Protein AF-A0A5K4ESE1-F1 (afdb_monomer_lite)

Radius of gyration: 22.25 Å; chains: 1; bounding box: 37×43×75 Å

Structure (mmCIF, N/CA/C/O backbone):
data_AF-A0A5K4ESE1-F1
#
_entry.id   AF-A0A5K4ESE1-F1
#
loop_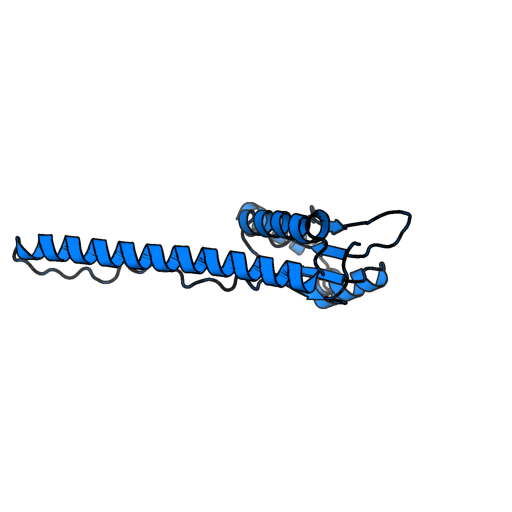
_atom_site.group_PDB
_atom_site.id
_atom_site.type_symbol
_atom_site.label_atom_id
_atom_site.label_alt_id
_atom_site.label_comp_id
_atom_site.label_asym_id
_atom_site.label_entity_id
_atom_site.label_seq_id
_atom_site.pdbx_PDB_ins_code
_atom_site.Cartn_x
_atom_site.Cartn_y
_atom_site.Cartn_z
_atom_site.occupancy
_atom_site.B_iso_or_equiv
_atom_site.auth_seq_id
_atom_site.auth_comp_id
_atom_site.auth_asym_id
_atom_site.auth_atom_id
_atom_site.pdbx_PDB_model_num
ATOM 1 N N . MET A 1 1 ? -5.276 -16.497 -9.220 1.00 35.28 1 MET A N 1
ATOM 2 C CA . MET A 1 1 ? -5.038 -15.435 -8.215 1.00 35.28 1 MET A CA 1
ATOM 3 C C . MET A 1 1 ? -5.868 -14.218 -8.603 1.00 35.28 1 MET A C 1
ATOM 5 O O . MET A 1 1 ? -6.058 -14.009 -9.790 1.00 35.28 1 MET A O 1
ATOM 9 N N . ARG A 1 2 ? -6.424 -13.461 -7.651 1.00 29.22 2 ARG A N 1
ATOM 10 C CA . ARG A 1 2 ? -6.954 -12.115 -7.936 1.00 29.22 2 ARG A CA 1
ATOM 11 C C . ARG A 1 2 ? -6.060 -11.156 -7.178 1.00 29.22 2 ARG A C 1
ATOM 13 O O . ARG A 1 2 ? -6.420 -10.750 -6.083 1.00 29.22 2 ARG A O 1
ATOM 20 N N . PHE A 1 3 ? -4.882 -10.909 -7.736 1.00 35.69 3 PHE A N 1
ATOM 21 C CA . PHE A 1 3 ? -4.106 -9.759 -7.328 1.00 35.69 3 PHE A CA 1
ATOM 22 C C . PHE A 1 3 ? -4.949 -8.538 -7.676 1.00 35.69 3 PHE A C 1
ATOM 24 O O . PHE A 1 3 ? -5.357 -8.377 -8.828 1.00 35.69 3 PHE A O 1
ATOM 31 N N . VAL A 1 4 ? -5.244 -7.694 -6.695 1.00 38.66 4 VAL A N 1
ATOM 32 C CA . VAL A 1 4 ? -5.614 -6.317 -7.011 1.00 38.66 4 VAL A CA 1
ATOM 33 C C . VAL A 1 4 ? -4.294 -5.623 -7.329 1.00 38.66 4 VAL A C 1
ATOM 35 O O . VAL A 1 4 ? -3.660 -5.043 -6.450 1.00 38.66 4 VAL A O 1
ATOM 38 N N . VAL A 1 5 ? -3.826 -5.819 -8.564 1.00 47.88 5 VAL A N 1
ATOM 39 C CA . VAL A 1 5 ? -2.772 -4.994 -9.148 1.00 47.88 5 VAL A CA 1
ATOM 40 C C . VAL A 1 5 ? -3.475 -3.764 -9.671 1.00 47.88 5 VAL A C 1
ATOM 42 O O . VAL A 1 5 ? -4.319 -3.858 -10.563 1.00 47.88 5 VAL A O 1
ATOM 45 N N . ILE A 1 6 ? -3.159 -2.619 -9.092 1.00 51.25 6 ILE A N 1
ATOM 46 C CA . ILE A 1 6 ? -3.577 -1.351 -9.664 1.00 51.25 6 ILE A CA 1
ATOM 47 C C . ILE A 1 6 ? -2.331 -0.778 -10.307 1.00 51.25 6 ILE A C 1
ATOM 49 O O . ILE A 1 6 ? -1.447 -0.255 -9.630 1.00 51.25 6 ILE A O 1
ATOM 53 N N . CYS A 1 7 ? -2.248 -0.974 -11.620 1.00 50.97 7 CYS A N 1
ATOM 54 C CA . CYS A 1 7 ? -1.322 -0.247 -12.466 1.00 50.97 7 CYS A CA 1
ATOM 55 C C . CYS A 1 7 ? -2.004 1.073 -12.819 1.00 50.97 7 CYS A C 1
ATOM 57 O O . CYS A 1 7 ? -2.986 1.087 -13.565 1.00 50.97 7 CYS A O 1
ATOM 59 N N . LEU A 1 8 ? -1.525 2.168 -12.234 1.00 53.38 8 LEU A N 1
ATOM 60 C CA . LEU A 1 8 ? -1.939 3.502 -12.654 1.00 53.38 8 LEU A CA 1
ATOM 61 C C . LEU A 1 8 ? -1.072 3.878 -13.856 1.00 53.38 8 LEU A C 1
ATOM 63 O O . LEU A 1 8 ? 0.114 4.178 -13.712 1.00 53.38 8 LEU A O 1
ATOM 67 N N . PHE A 1 9 ? -1.674 3.798 -15.041 1.00 49.41 9 PHE A N 1
ATOM 68 C CA . PHE A 1 9 ? -1.112 4.304 -16.287 1.00 49.41 9 PHE A CA 1
ATOM 69 C C . PHE A 1 9 ? -1.669 5.701 -16.519 1.00 49.41 9 PHE A C 1
ATOM 71 O O . PHE A 1 9 ? -2.889 5.875 -16.524 1.00 49.41 9 PHE A O 1
ATOM 78 N N . ILE A 1 10 ? -0.795 6.681 -16.720 1.00 43.12 10 ILE A N 1
ATOM 79 C CA . ILE A 1 10 ? -1.211 7.991 -17.212 1.00 43.12 10 ILE A CA 1
ATOM 80 C C . ILE A 1 10 ? -0.597 8.172 -18.595 1.00 43.12 10 ILE A C 1
ATOM 82 O O . ILE A 1 10 ? 0.607 8.327 -18.726 1.00 43.12 10 ILE A O 1
ATOM 86 N N . SER A 1 11 ? -1.506 8.048 -19.564 1.00 35.97 11 SER A N 1
ATOM 87 C CA . SER A 1 11 ? -1.512 8.397 -20.988 1.00 35.97 11 SER A CA 1
ATOM 88 C C . SER A 1 11 ? -0.329 8.030 -21.896 1.00 35.97 11 SER A C 1
ATOM 90 O O . SER A 1 11 ? 0.800 8.463 -21.723 1.00 35.97 11 SER A O 1
ATOM 92 N N . ASP A 1 12 ? -0.719 7.314 -22.956 1.00 36.28 12 ASP A N 1
ATOM 93 C CA . ASP A 1 12 ? -0.036 7.004 -24.213 1.00 36.28 12 ASP A CA 1
ATOM 94 C C . ASP A 1 12 ? 1.183 6.070 -24.162 1.00 36.28 12 ASP A C 1
ATOM 96 O O . ASP A 1 12 ? 2.338 6.468 -24.189 1.00 36.28 12 ASP A O 1
ATOM 100 N N . PHE A 1 13 ? 0.860 4.773 -24.248 1.00 43.12 13 PHE A N 1
ATOM 101 C CA . PHE A 1 13 ? 1.727 3.661 -24.649 1.00 43.12 13 PHE A CA 1
ATOM 102 C C . PHE A 1 13 ? 2.881 3.279 -23.688 1.00 43.12 13 PHE A C 1
ATOM 104 O O . PHE A 1 13 ? 3.937 3.889 -23.629 1.00 43.12 13 PHE A O 1
ATOM 111 N N . ILE A 1 14 ? 2.697 2.111 -23.056 1.00 51.16 14 ILE A N 1
ATOM 112 C CA . ILE A 1 14 ? 3.724 1.176 -22.543 1.00 51.16 14 ILE A CA 1
ATOM 113 C C . ILE A 1 14 ? 4.369 1.514 -21.182 1.00 51.16 14 ILE A C 1
ATOM 115 O O . ILE A 1 14 ? 4.694 0.578 -20.448 1.00 51.16 14 ILE A O 1
ATOM 119 N N . ASP A 1 15 ? 4.449 2.773 -20.756 1.00 60.97 15 ASP A N 1
ATOM 120 C CA . ASP A 1 15 ? 5.148 3.110 -19.505 1.00 60.97 15 ASP A CA 1
ATOM 121 C C . ASP A 1 15 ? 4.245 3.020 -18.257 1.00 60.97 15 ASP A C 1
ATOM 123 O O . ASP A 1 15 ? 3.447 3.903 -17.935 1.00 60.97 15 ASP A O 1
ATOM 127 N N . CYS A 1 16 ? 4.383 1.930 -17.495 1.00 69.81 16 CYS A N 1
ATOM 128 C CA . CYS A 1 16 ? 3.798 1.830 -16.159 1.00 69.81 16 CYS A CA 1
ATOM 129 C C . CYS A 1 16 ? 4.604 2.702 -15.189 1.00 69.81 16 CYS A C 1
ATOM 131 O O . CYS A 1 16 ? 5.717 2.350 -14.826 1.00 69.81 16 CYS A O 1
ATOM 133 N N . HIS A 1 17 ? 4.066 3.823 -14.712 1.00 77.88 17 HIS A N 1
ATOM 134 C CA . HIS A 1 17 ? 4.790 4.663 -13.745 1.00 77.88 17 HIS A CA 1
ATOM 135 C C . HIS A 1 17 ? 4.713 4.120 -12.313 1.00 77.88 17 HIS A C 1
ATOM 137 O O . HIS A 1 17 ? 5.665 4.277 -11.544 1.00 77.88 17 HIS A O 1
ATOM 143 N N . LEU A 1 18 ? 3.599 3.467 -11.962 1.00 84.19 18 LEU A N 1
ATOM 144 C CA . LEU A 1 18 ? 3.342 2.972 -10.615 1.00 84.19 18 LEU A CA 1
ATOM 145 C C . LEU A 1 18 ? 2.623 1.630 -10.614 1.00 84.19 18 LEU A C 1
ATOM 147 O O . LEU A 1 18 ? 1.548 1.484 -11.197 1.00 84.19 18 LEU A O 1
ATOM 151 N N . ILE A 1 19 ? 3.171 0.695 -9.846 1.00 86.56 19 ILE A N 1
ATOM 152 C CA . ILE A 1 19 ? 2.523 -0.577 -9.525 1.00 86.56 19 ILE A CA 1
ATOM 153 C C . ILE A 1 19 ? 2.136 -0.566 -8.050 1.00 86.56 19 ILE A C 1
ATOM 155 O O . ILE A 1 19 ? 2.994 -0.414 -7.187 1.00 86.56 19 ILE A O 1
ATOM 159 N N . CYS A 1 20 ? 0.853 -0.746 -7.739 1.00 86.00 20 CYS A N 1
ATOM 160 C CA . CYS A 1 20 ? 0.375 -0.885 -6.364 1.00 86.00 20 CYS A CA 1
ATOM 161 C C . CYS A 1 20 ? -0.209 -2.284 -6.132 1.00 86.00 20 CYS A C 1
ATOM 163 O O . CYS A 1 20 ? -1.148 -2.701 -6.816 1.00 86.00 20 CYS A O 1
ATOM 165 N N . LEU A 1 21 ? 0.355 -3.005 -5.159 1.00 84.88 21 LEU A N 1
ATOM 166 C CA . LEU A 1 21 ? 0.037 -4.396 -4.841 1.00 84.88 21 LEU A CA 1
ATOM 167 C C . LEU A 1 21 ? -0.546 -4.504 -3.425 1.00 84.88 21 LEU A C 1
ATOM 169 O O . LEU A 1 21 ? 0.179 -4.543 -2.427 1.00 84.88 21 LEU A O 1
ATOM 173 N N . LEU A 1 22 ? -1.877 -4.605 -3.342 1.00 79.94 22 LEU A N 1
ATOM 174 C CA . LEU A 1 22 ? -2.637 -4.674 -2.081 1.00 79.94 22 LEU A CA 1
ATOM 175 C C . LEU A 1 22 ? -3.228 -6.077 -1.802 1.00 79.94 22 LEU A C 1
ATOM 177 O O . LEU A 1 22 ? -4.310 -6.207 -1.229 1.00 79.94 22 LEU A O 1
ATOM 181 N N . ASP A 1 23 ? -2.535 -7.146 -2.210 1.00 70.50 23 ASP A N 1
ATOM 182 C CA . ASP A 1 23 ? -3.066 -8.528 -2.230 1.00 70.50 23 ASP A CA 1
ATOM 183 C C . ASP A 1 23 ? -3.075 -9.249 -0.862 1.00 70.50 23 ASP A C 1
ATOM 185 O O . ASP A 1 23 ? -3.659 -10.323 -0.692 1.00 70.50 23 ASP A O 1
ATOM 189 N N . LYS A 1 24 ? -2.466 -8.668 0.176 1.00 67.56 24 LYS A N 1
ATOM 190 C CA . LYS A 1 24 ? -2.396 -9.309 1.497 1.00 67.56 24 LYS A CA 1
ATOM 191 C C . LYS A 1 24 ? -3.648 -9.015 2.332 1.00 67.56 24 LYS A C 1
ATOM 193 O O . LYS A 1 24 ? -3.590 -8.256 3.292 1.00 67.56 24 LYS A O 1
ATOM 198 N N . VAL A 1 25 ? -4.787 -9.614 1.980 1.00 69.44 25 VAL A N 1
ATOM 199 C CA . VAL A 1 25 ? -6.048 -9.469 2.738 1.00 69.44 25 VAL A CA 1
ATOM 200 C C . VAL A 1 25 ? -6.231 -10.598 3.759 1.00 69.44 25 VAL A C 1
ATOM 202 O O . VAL A 1 25 ? -6.175 -11.776 3.407 1.00 69.44 25 VAL A O 1
ATOM 205 N N . TYR A 1 26 ? -6.528 -10.248 5.011 1.00 67.25 26 TYR A N 1
ATOM 206 C CA . TYR A 1 26 ? -6.773 -11.155 6.133 1.00 67.25 26 TYR A CA 1
ATOM 207 C C . TYR A 1 26 ? -8.276 -11.425 6.327 1.00 67.25 26 TYR A C 1
ATOM 209 O O . TYR A 1 26 ? -8.977 -10.701 7.035 1.00 67.25 26 TYR A O 1
ATOM 217 N N . THR A 1 27 ? -8.787 -12.491 5.710 1.00 70.19 27 THR A N 1
ATOM 218 C CA . THR A 1 27 ? -10.067 -13.128 6.062 1.00 70.19 27 THR A CA 1
ATOM 219 C C . THR A 1 27 ? -9.862 -14.640 6.176 1.00 70.19 27 THR A C 1
ATOM 221 O O . THR A 1 27 ? -8.937 -15.199 5.585 1.00 70.19 27 THR A O 1
ATOM 224 N N . ARG A 1 28 ? -10.713 -15.352 6.934 1.00 68.81 28 ARG A N 1
ATOM 225 C CA . ARG A 1 28 ? -10.601 -16.825 7.037 1.00 68.81 28 ARG A CA 1
ATOM 226 C C . ARG A 1 28 ? -10.658 -17.491 5.657 1.00 68.81 28 ARG A C 1
ATOM 228 O O . ARG A 1 28 ? -9.900 -18.418 5.387 1.00 68.81 28 ARG A O 1
ATOM 235 N N . THR A 1 29 ? -11.516 -16.989 4.772 1.00 72.38 29 THR A N 1
ATOM 236 C CA . THR A 1 29 ? -11.679 -17.501 3.407 1.00 72.38 29 THR A CA 1
ATOM 237 C C . THR A 1 29 ? -10.498 -17.147 2.503 1.00 72.38 29 THR A C 1
ATOM 239 O O . THR A 1 29 ? -10.036 -18.019 1.764 1.00 72.38 29 THR A O 1
ATOM 242 N N . SER A 1 30 ? -9.953 -15.924 2.579 1.00 70.44 30 SER A N 1
ATOM 243 C CA . SER A 1 30 ? -8.762 -15.544 1.802 1.00 70.44 30 SER A CA 1
ATOM 244 C C . SER A 1 30 ? -7.534 -16.334 2.245 1.00 70.44 30 SER A C 1
ATOM 246 O O . SER A 1 30 ? -6.810 -16.841 1.391 1.00 70.44 30 SER A O 1
ATOM 248 N N . ARG A 1 31 ? -7.357 -16.534 3.557 1.00 72.44 31 ARG A N 1
ATOM 249 C CA . ARG A 1 31 ? -6.261 -17.322 4.129 1.00 72.44 31 ARG A CA 1
ATOM 250 C C . ARG A 1 31 ? -6.314 -18.775 3.668 1.00 72.44 31 ARG A C 1
ATOM 252 O O . ARG A 1 31 ? -5.308 -19.300 3.207 1.00 72.44 31 ARG A O 1
ATOM 259 N N . LEU A 1 32 ? -7.480 -19.423 3.738 1.00 77.12 32 LEU A N 1
ATOM 260 C CA . LEU A 1 32 ? -7.637 -20.799 3.248 1.00 77.12 32 LEU A CA 1
ATOM 261 C C . LEU A 1 32 ? -7.358 -20.902 1.744 1.00 77.12 32 LEU A C 1
ATOM 263 O O . LEU A 1 32 ? -6.723 -21.859 1.301 1.00 77.12 32 LEU A O 1
ATOM 267 N N . ARG A 1 33 ? -7.784 -19.906 0.957 1.00 73.88 33 ARG A N 1
ATOM 268 C CA . ARG A 1 33 ? -7.469 -19.852 -0.476 1.00 73.88 33 ARG A CA 1
ATOM 269 C C . ARG A 1 33 ? -5.969 -19.690 -0.719 1.00 73.88 33 ARG A C 1
ATOM 271 O O . ARG A 1 33 ? -5.430 -20.397 -1.562 1.00 73.88 33 ARG A O 1
ATOM 278 N N . GLN A 1 34 ? -5.305 -18.791 0.006 1.00 75.88 34 GLN A N 1
ATOM 279 C CA . GLN A 1 34 ? -3.859 -18.574 -0.091 1.00 75.88 34 GLN A CA 1
ATOM 280 C C . GLN A 1 34 ? -3.082 -19.833 0.290 1.00 75.88 34 GLN A C 1
ATOM 282 O O . GLN A 1 34 ? -2.187 -20.217 -0.447 1.00 75.88 34 GLN A O 1
ATOM 287 N N . ILE A 1 35 ? -3.470 -20.535 1.359 1.00 80.12 35 ILE A N 1
ATOM 288 C CA . ILE A 1 35 ? -2.839 -21.803 1.757 1.00 80.12 35 ILE A CA 1
ATOM 289 C C . ILE A 1 35 ? -2.978 -22.855 0.651 1.00 80.12 35 ILE A C 1
ATOM 291 O O . ILE A 1 35 ? -1.991 -23.482 0.282 1.00 80.12 35 ILE A O 1
ATOM 295 N N . ARG A 1 36 ? -4.179 -23.024 0.079 1.00 82.31 36 ARG A N 1
ATOM 296 C CA . ARG A 1 36 ? -4.402 -23.975 -1.026 1.00 82.31 36 ARG A CA 1
ATOM 297 C C . ARG A 1 36 ? -3.571 -23.638 -2.263 1.00 82.31 36 ARG A C 1
ATOM 299 O O . ARG A 1 36 ? -3.053 -24.544 -2.905 1.00 82.31 36 ARG A O 1
ATOM 306 N N . LEU A 1 37 ? -3.445 -22.354 -2.592 1.00 77.12 37 LEU A N 1
ATOM 307 C CA . LEU A 1 37 ? -2.617 -21.897 -3.710 1.00 77.12 37 LEU A CA 1
ATOM 308 C C . LEU A 1 37 ? -1.128 -22.110 -3.421 1.00 77.12 37 LEU A C 1
ATOM 310 O O . LEU A 1 37 ? -0.418 -22.627 -4.272 1.00 77.12 37 LEU A O 1
ATOM 314 N N . ASN A 1 38 ? -0.675 -21.782 -2.212 1.00 79.12 38 ASN A N 1
ATOM 315 C CA . ASN A 1 38 ? 0.718 -21.939 -1.803 1.00 79.12 38 ASN A CA 1
ATOM 316 C C . ASN A 1 38 ? 1.144 -23.409 -1.717 1.00 79.12 38 ASN A C 1
ATOM 318 O O . ASN A 1 38 ? 2.308 -23.701 -1.942 1.00 79.12 38 ASN A O 1
ATOM 322 N N . ALA A 1 39 ? 0.216 -24.337 -1.458 1.00 85.44 39 ALA A N 1
ATOM 323 C CA . ALA A 1 39 ? 0.507 -25.772 -1.439 1.00 85.44 39 ALA A CA 1
ATOM 324 C C . ALA A 1 39 ? 1.016 -26.319 -2.787 1.00 85.44 39 ALA A C 1
ATOM 326 O O . ALA A 1 39 ? 1.647 -27.368 -2.811 1.00 85.44 39 ALA A O 1
ATOM 327 N N . HIS A 1 40 ? 0.737 -25.620 -3.890 1.00 83.69 40 HIS A N 1
ATOM 328 C CA . HIS A 1 40 ? 1.142 -26.019 -5.240 1.00 83.69 40 HIS A CA 1
ATOM 329 C C . HIS A 1 40 ? 2.326 -25.201 -5.767 1.00 83.69 40 HIS A C 1
ATOM 331 O O . HIS A 1 40 ? 2.751 -25.428 -6.896 1.00 83.69 40 HIS A O 1
ATOM 337 N N . LYS A 1 41 ? 2.834 -24.239 -4.984 1.00 85.31 41 LYS A N 1
ATOM 338 C CA . LYS A 1 41 ? 3.932 -23.375 -5.411 1.00 85.31 41 LYS A CA 1
ATOM 339 C C . LYS A 1 41 ? 5.269 -24.063 -5.226 1.00 85.31 41 LYS A C 1
ATOM 341 O O . LYS A 1 41 ? 5.544 -24.685 -4.200 1.00 85.31 41 LYS A O 1
ATOM 346 N N . THR A 1 42 ? 6.117 -23.881 -6.218 1.00 89.12 42 THR A N 1
ATOM 347 C CA . THR A 1 42 ? 7.530 -24.229 -6.145 1.00 89.12 42 THR A CA 1
ATOM 348 C C . THR A 1 42 ? 8.284 -23.250 -5.238 1.00 89.12 42 THR A C 1
ATOM 350 O O . THR A 1 42 ? 7.804 -22.160 -4.909 1.00 89.12 42 THR A O 1
ATOM 353 N N . ILE A 1 43 ? 9.486 -23.644 -4.811 1.00 88.62 43 ILE A N 1
ATOM 354 C CA . ILE A 1 43 ? 10.351 -22.805 -3.966 1.00 88.62 43 ILE A CA 1
ATOM 355 C C . ILE A 1 43 ? 10.692 -21.495 -4.692 1.00 88.62 43 ILE A C 1
ATOM 357 O O . ILE A 1 43 ? 10.597 -20.424 -4.101 1.00 88.62 43 ILE A O 1
ATOM 361 N N . THR A 1 44 ? 10.989 -21.573 -5.989 1.00 87.06 44 THR A N 1
ATOM 362 C CA . THR A 1 44 ? 11.314 -20.414 -6.829 1.00 87.06 44 THR A CA 1
ATOM 363 C C . THR A 1 44 ? 10.141 -19.442 -6.949 1.00 87.06 44 THR A C 1
ATOM 365 O O . THR A 1 44 ? 10.330 -18.236 -6.835 1.00 87.06 44 THR A O 1
ATOM 368 N N . GLU A 1 45 ? 8.910 -19.934 -7.109 1.00 85.50 45 GLU A N 1
ATOM 369 C CA . GLU A 1 45 ? 7.718 -19.073 -7.113 1.00 85.50 4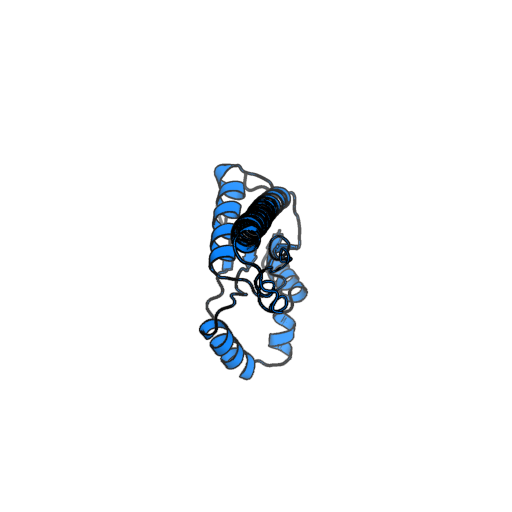5 GLU A CA 1
ATOM 370 C C . GLU A 1 45 ? 7.529 -18.355 -5.771 1.00 85.50 45 GLU A C 1
ATOM 372 O O . GLU A 1 45 ? 7.196 -17.172 -5.750 1.00 85.50 45 GLU A O 1
ATOM 377 N N . CYS A 1 46 ? 7.794 -19.030 -4.648 1.00 81.19 46 CYS A N 1
ATOM 378 C CA . CYS A 1 46 ? 7.752 -18.391 -3.329 1.00 81.19 46 CYS A CA 1
ATOM 379 C C . CYS A 1 46 ? 8.835 -17.309 -3.164 1.00 81.19 46 CYS A C 1
ATOM 381 O O . CYS A 1 46 ? 8.587 -16.284 -2.527 1.00 81.19 46 CYS A O 1
ATOM 383 N N . GLU A 1 47 ? 10.025 -17.507 -3.735 1.00 86.12 47 GLU A N 1
ATOM 384 C CA . GLU A 1 47 ? 11.106 -16.512 -3.717 1.00 86.12 47 GLU A CA 1
ATOM 385 C C . GLU A 1 47 ? 10.777 -15.275 -4.562 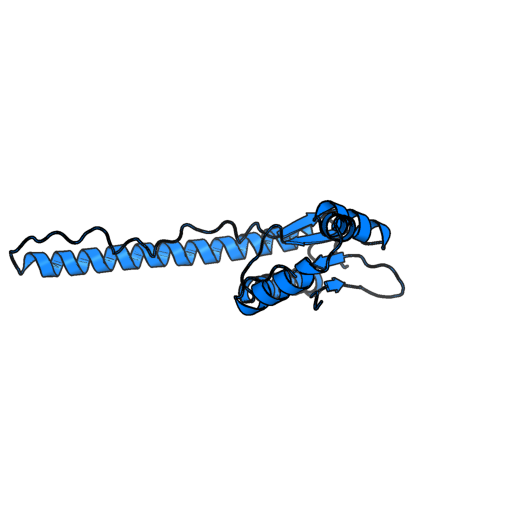1.00 86.12 47 GLU A C 1
ATOM 387 O O . GLU A 1 47 ? 11.079 -14.148 -4.156 1.00 86.12 47 GLU A O 1
ATOM 392 N N . LEU A 1 48 ? 10.101 -15.459 -5.700 1.00 85.44 48 LEU A N 1
ATOM 393 C CA . LEU A 1 48 ? 9.653 -14.357 -6.557 1.00 85.44 48 LEU A CA 1
ATOM 394 C C . LEU A 1 48 ? 8.548 -13.514 -5.903 1.00 85.44 48 LEU A C 1
ATOM 396 O O . LEU A 1 48 ? 8.425 -12.330 -6.208 1.00 85.44 48 LEU A O 1
ATOM 400 N N . GLU A 1 49 ? 7.786 -14.087 -4.969 1.00 82.56 49 GLU A N 1
ATOM 401 C CA . GLU A 1 49 ? 6.763 -13.387 -4.180 1.00 82.56 49 GLU A CA 1
ATOM 402 C C . GLU A 1 49 ? 7.322 -12.606 -2.982 1.00 82.56 49 GLU A C 1
ATOM 404 O O . GLU A 1 49 ? 6.562 -11.968 -2.244 1.00 82.56 49 GLU A O 1
ATOM 409 N N . GLN A 1 50 ? 8.637 -12.620 -2.751 1.00 85.44 50 GLN A N 1
ATOM 410 C CA . GLN A 1 50 ? 9.220 -11.744 -1.740 1.00 85.44 50 GLN A CA 1
ATOM 411 C C . GLN A 1 50 ? 9.077 -10.272 -2.169 1.00 85.44 50 GLN A C 1
ATOM 413 O O . GLN A 1 50 ? 9.222 -9.965 -3.353 1.00 85.44 50 GLN A O 1
ATOM 418 N N . PRO A 1 51 ? 8.823 -9.330 -1.236 1.00 85.25 51 PRO A N 1
ATOM 419 C CA . PRO A 1 51 ? 8.609 -7.920 -1.576 1.00 85.25 51 PRO A CA 1
ATOM 420 C C . PRO A 1 51 ? 9.732 -7.312 -2.422 1.00 85.25 51 PRO A C 1
ATOM 422 O O . PRO A 1 51 ? 9.459 -6.571 -3.361 1.00 85.25 51 PRO A O 1
ATOM 425 N N . LEU A 1 52 ? 10.986 -7.671 -2.125 1.00 88.19 52 LEU A N 1
ATOM 426 C CA . LEU A 1 52 ? 12.145 -7.213 -2.885 1.00 88.19 52 LEU A CA 1
ATOM 427 C C . LEU A 1 52 ? 12.159 -7.795 -4.305 1.00 88.19 52 LEU A C 1
ATOM 429 O O . LEU A 1 52 ? 12.300 -7.042 -5.262 1.00 88.19 52 LEU A O 1
ATOM 433 N N . SER A 1 53 ? 11.959 -9.107 -4.451 1.00 90.00 53 SER A N 1
ATOM 434 C CA . SER A 1 53 ? 11.877 -9.776 -5.755 1.00 90.00 53 SER A CA 1
ATOM 435 C C . SER A 1 53 ? 10.763 -9.183 -6.618 1.00 90.00 53 SER A C 1
ATOM 437 O O . SER A 1 53 ? 10.995 -8.837 -7.773 1.00 90.00 53 SER A O 1
ATOM 439 N N . MET A 1 54 ? 9.577 -8.968 -6.041 1.00 85.75 54 MET A N 1
ATOM 440 C CA . MET A 1 54 ? 8.459 -8.326 -6.737 1.00 85.75 54 MET A CA 1
ATOM 441 C C . MET A 1 54 ? 8.771 -6.886 -7.141 1.00 85.75 54 MET A C 1
ATOM 443 O O . MET A 1 54 ? 8.389 -6.477 -8.236 1.00 85.75 54 MET A O 1
ATOM 447 N N . ALA A 1 55 ? 9.468 -6.117 -6.301 1.00 88.00 55 ALA A N 1
ATOM 448 C CA . ALA A 1 55 ? 9.900 -4.766 -6.649 1.00 88.00 55 ALA A CA 1
ATOM 449 C C . ALA A 1 55 ? 10.925 -4.769 -7.798 1.00 88.00 55 ALA A C 1
ATOM 451 O O . ALA A 1 55 ? 10.818 -3.945 -8.704 1.00 88.00 55 ALA A O 1
ATOM 452 N N . ILE A 1 56 ? 11.865 -5.723 -7.808 1.00 89.62 56 ILE A N 1
ATOM 453 C CA . ILE A 1 56 ? 12.834 -5.903 -8.901 1.00 89.62 56 ILE A CA 1
ATOM 454 C C . ILE A 1 56 ? 12.109 -6.258 -10.203 1.00 89.62 56 ILE A C 1
ATOM 456 O O . ILE A 1 56 ? 12.329 -5.604 -11.217 1.00 89.62 56 ILE A O 1
ATOM 460 N N . ILE A 1 57 ? 11.202 -7.240 -10.177 1.00 88.38 57 ILE A N 1
ATOM 461 C CA . ILE A 1 57 ? 10.397 -7.624 -11.349 1.00 88.38 57 ILE A CA 1
ATOM 462 C C . ILE A 1 57 ? 9.574 -6.432 -11.840 1.00 88.38 57 ILE A C 1
ATOM 464 O O . ILE A 1 57 ? 9.556 -6.144 -13.031 1.00 88.38 57 ILE A O 1
ATOM 468 N N . SER A 1 58 ? 8.937 -5.702 -10.926 1.00 84.19 58 SER A N 1
ATOM 469 C CA . SER A 1 58 ? 8.166 -4.501 -11.258 1.00 84.19 58 SER A CA 1
ATOM 470 C C . SER A 1 58 ? 9.037 -3.451 -11.947 1.00 84.19 58 SER A C 1
ATOM 472 O O . SER A 1 58 ? 8.617 -2.865 -12.942 1.00 84.19 58 SER A O 1
ATOM 474 N N . SER A 1 59 ? 10.269 -3.253 -11.472 1.00 86.00 59 SER A N 1
ATOM 475 C CA . SER A 1 59 ? 11.235 -2.353 -12.103 1.00 86.00 59 SER A CA 1
ATOM 476 C C . SER A 1 59 ? 11.656 -2.831 -13.497 1.00 86.00 59 SER A C 1
ATOM 478 O O . SER A 1 59 ? 11.717 -2.013 -14.412 1.00 86.00 59 SER A O 1
ATOM 480 N N . LEU A 1 60 ? 11.862 -4.139 -13.697 1.00 86.88 60 LEU A N 1
ATOM 481 C CA . LEU A 1 60 ? 12.153 -4.725 -15.016 1.00 86.88 60 LEU A CA 1
ATOM 482 C C . LEU A 1 60 ? 10.997 -4.548 -16.011 1.00 86.88 60 LEU A C 1
ATOM 484 O O . LEU A 1 60 ? 11.236 -4.390 -17.204 1.00 86.88 60 LEU A O 1
ATOM 488 N N . VAL A 1 61 ? 9.753 -4.547 -15.523 1.00 83.94 61 VAL A N 1
ATOM 489 C CA . VAL A 1 61 ? 8.545 -4.276 -16.324 1.00 83.94 61 VAL A CA 1
ATOM 490 C C . VAL A 1 61 ? 8.421 -2.785 -16.698 1.00 83.94 61 VAL A C 1
ATOM 492 O O . VAL A 1 61 ? 7.559 -2.422 -17.492 1.00 83.94 61 VAL A O 1
ATOM 495 N N . GLY A 1 62 ? 9.293 -1.916 -16.175 1.00 81.38 62 GLY A N 1
ATOM 496 C CA . GLY A 1 62 ? 9.298 -0.478 -16.457 1.00 81.38 62 GLY A CA 1
ATOM 497 C C . GLY A 1 62 ? 8.663 0.379 -15.361 1.00 81.38 62 GLY A C 1
ATOM 498 O O . GLY A 1 62 ? 8.579 1.595 -15.517 1.00 81.38 62 GLY A O 1
ATOM 499 N N . SER A 1 63 ? 8.257 -0.222 -14.234 1.00 85.56 63 SER A N 1
ATOM 500 C CA . SER A 1 63 ? 7.729 0.520 -13.087 1.00 85.56 63 SER A CA 1
ATOM 501 C C . SER A 1 63 ? 8.779 1.439 -12.480 1.00 85.56 63 SER A C 1
ATOM 503 O O . SER A 1 63 ? 9.835 0.983 -12.036 1.00 85.56 63 SER A O 1
ATOM 505 N N . ARG A 1 64 ? 8.467 2.735 -12.391 1.00 86.56 64 ARG A N 1
ATOM 506 C CA . ARG A 1 64 ? 9.333 3.708 -11.709 1.00 86.56 64 ARG A CA 1
ATOM 507 C C . ARG A 1 64 ? 9.182 3.659 -10.187 1.00 86.56 64 ARG A C 1
ATOM 509 O O . ARG A 1 64 ? 10.142 3.953 -9.469 1.00 86.56 64 ARG A O 1
ATOM 516 N N . SER A 1 65 ? 8.004 3.257 -9.707 1.00 89.00 65 SER A N 1
ATOM 517 C CA . SER A 1 65 ? 7.697 3.121 -8.283 1.00 89.00 65 SER A CA 1
ATOM 518 C C . SER A 1 65 ? 6.732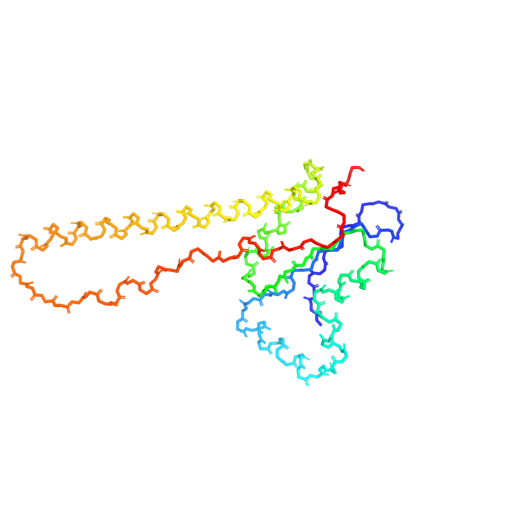 1.972 -8.019 1.00 89.00 65 SER A C 1
ATOM 520 O O . SER A 1 65 ? 5.734 1.791 -8.707 1.00 89.00 65 SER A O 1
ATOM 522 N N . THR A 1 66 ? 7.006 1.186 -6.986 1.00 89.75 66 THR A N 1
ATOM 523 C CA . THR A 1 66 ? 6.194 0.031 -6.600 1.00 89.75 66 THR A CA 1
ATOM 524 C C . THR A 1 66 ? 5.771 0.155 -5.146 1.00 89.75 66 THR A C 1
ATOM 526 O O . THR A 1 66 ? 6.606 0.329 -4.262 1.00 89.75 66 THR A O 1
ATOM 529 N N . ILE A 1 67 ? 4.470 0.059 -4.897 1.00 90.38 67 ILE A N 1
ATOM 530 C CA . ILE A 1 67 ? 3.862 0.102 -3.570 1.00 90.38 67 ILE A CA 1
ATOM 531 C C . ILE A 1 67 ? 3.436 -1.310 -3.187 1.00 90.38 67 ILE A C 1
ATOM 533 O O . ILE A 1 67 ? 2.724 -1.982 -3.935 1.00 90.38 67 ILE A O 1
ATOM 537 N N . LEU A 1 68 ? 3.845 -1.746 -2.001 1.00 89.19 68 LEU A N 1
ATOM 538 C CA . LEU A 1 68 ? 3.622 -3.095 -1.493 1.00 89.19 68 LEU A CA 1
ATOM 539 C C . LEU A 1 68 ? 3.143 -3.061 -0.041 1.00 89.19 68 LEU A C 1
ATOM 541 O O . LEU A 1 68 ? 3.527 -2.185 0.734 1.00 89.19 68 LEU A O 1
ATOM 545 N N . LEU A 1 69 ? 2.340 -4.058 0.339 1.00 86.81 69 LEU A N 1
ATOM 546 C CA . LEU A 1 69 ? 2.013 -4.323 1.741 1.00 86.81 69 LEU A CA 1
ATOM 547 C C . LEU A 1 69 ? 3.040 -5.266 2.377 1.00 86.81 69 LEU A C 1
ATOM 549 O O . LEU A 1 69 ? 3.323 -6.351 1.846 1.00 86.81 69 LEU A O 1
ATOM 553 N N . GLN A 1 70 ? 3.562 -4.901 3.546 1.00 85.38 70 GLN A N 1
ATOM 554 C CA . GLN A 1 70 ? 4.538 -5.716 4.271 1.00 85.38 70 GLN A CA 1
ATOM 555 C C . GLN A 1 70 ? 3.886 -6.961 4.902 1.00 85.38 70 GLN A C 1
ATOM 557 O O . GLN A 1 70 ? 4.395 -8.074 4.734 1.00 85.38 70 GLN A O 1
ATOM 562 N N . TRP A 1 71 ? 2.708 -6.828 5.511 1.00 83.81 71 TRP A N 1
ATOM 563 C CA . TRP A 1 71 ? 1.935 -7.909 6.138 1.00 83.81 71 TRP A CA 1
ATOM 564 C C . TRP A 1 71 ? 0.463 -7.920 5.703 1.00 83.81 71 TRP A C 1
ATOM 566 O O . TRP A 1 71 ? -0.027 -7.025 5.011 1.00 83.81 71 TRP A O 1
ATOM 576 N N . SER A 1 72 ? -0.252 -8.982 6.084 1.00 80.12 72 SER A N 1
ATOM 577 C CA . SER A 1 72 ? -1.681 -9.118 5.807 1.00 80.12 72 SER A CA 1
ATOM 578 C C . SER A 1 72 ? -2.532 -8.196 6.659 1.00 80.12 72 SER A C 1
ATOM 580 O O . SER A 1 72 ? -2.358 -8.150 7.869 1.00 80.12 72 SER A O 1
ATOM 582 N N . THR A 1 73 ? -3.494 -7.541 6.024 1.00 81.19 73 THR A N 1
ATOM 583 C CA . THR A 1 73 ? -4.351 -6.507 6.608 1.00 81.19 73 THR A CA 1
ATOM 584 C C . THR A 1 73 ? -5.812 -6.742 6.247 1.00 81.19 73 THR A C 1
ATOM 586 O O . THR A 1 73 ? -6.143 -7.559 5.387 1.00 81.19 73 THR A O 1
ATOM 589 N N . ARG A 1 74 ? -6.732 -6.050 6.911 1.00 81.31 74 ARG A N 1
ATOM 590 C CA . ARG A 1 74 ? -8.171 -6.194 6.656 1.00 81.31 74 ARG A CA 1
ATOM 591 C C . ARG A 1 74 ? -8.554 -5.530 5.325 1.00 81.31 74 ARG A C 1
ATOM 593 O O . ARG A 1 74 ? -7.981 -4.521 4.924 1.00 81.31 74 ARG A O 1
ATOM 600 N N . LEU A 1 75 ? -9.573 -6.073 4.651 1.00 81.44 75 LEU A N 1
ATOM 601 C CA . LEU A 1 75 ? -10.014 -5.575 3.339 1.00 81.44 75 LEU A CA 1
ATOM 602 C C . LEU A 1 75 ? -10.430 -4.095 3.376 1.00 81.44 75 LEU A C 1
ATOM 604 O O . LEU A 1 75 ? -10.081 -3.345 2.470 1.00 81.44 75 LEU A O 1
ATOM 608 N N . HIS A 1 76 ? -11.132 -3.671 4.432 1.00 82.94 76 HIS A N 1
ATOM 609 C CA . HIS A 1 76 ? -11.580 -2.283 4.573 1.00 82.94 76 HIS A CA 1
ATOM 610 C C . HIS A 1 76 ? -10.406 -1.298 4.637 1.00 82.94 76 HIS A C 1
ATOM 612 O O . HIS A 1 76 ? -10.492 -0.210 4.076 1.00 82.94 76 HIS A O 1
ATOM 618 N N . TRP A 1 77 ? -9.281 -1.694 5.243 1.00 85.00 77 TRP A N 1
ATOM 619 C CA . TRP A 1 77 ? -8.079 -0.868 5.279 1.00 85.00 77 TRP A CA 1
ATOM 620 C C . TRP A 1 77 ? -7.437 -0.737 3.901 1.00 85.00 77 TRP A C 1
ATOM 622 O O . TRP A 1 77 ? -6.998 0.349 3.533 1.00 85.00 77 TRP A O 1
ATOM 632 N N . ASN A 1 78 ? -7.434 -1.803 3.098 1.00 85.25 78 ASN A N 1
ATOM 633 C CA . ASN A 1 78 ? -6.955 -1.726 1.714 1.00 85.25 78 ASN A CA 1
ATOM 634 C C . ASN A 1 78 ? -7.850 -0.854 0.841 1.00 85.25 78 ASN A C 1
ATOM 636 O O . ASN A 1 78 ? -7.337 -0.084 0.034 1.00 85.25 78 ASN A O 1
ATOM 640 N N . GLN A 1 79 ? -9.166 -0.922 1.039 1.00 86.00 79 GLN A N 1
ATOM 641 C CA . GLN A 1 79 ? -10.104 -0.042 0.352 1.00 86.00 79 GLN A CA 1
ATOM 642 C C . GLN A 1 79 ? -9.875 1.429 0.729 1.00 86.00 79 GLN A C 1
ATOM 644 O O . GLN A 1 79 ? -9.820 2.277 -0.159 1.00 86.00 79 GLN A O 1
ATOM 649 N N . PHE A 1 80 ? -9.685 1.726 2.019 1.00 89.25 80 PHE A N 1
ATOM 650 C CA . PHE A 1 80 ? -9.361 3.075 2.489 1.00 89.25 80 PHE A CA 1
ATOM 651 C C . PHE A 1 80 ? -8.058 3.591 1.868 1.00 89.25 80 PHE A C 1
ATOM 653 O O . PHE A 1 80 ? -8.042 4.660 1.257 1.00 89.25 80 PHE A O 1
ATOM 660 N N . ARG A 1 81 ? -6.979 2.802 1.980 1.00 89.25 81 ARG A N 1
ATOM 661 C CA . ARG A 1 81 ? -5.653 3.121 1.430 1.00 89.25 81 ARG A CA 1
ATOM 662 C C . ARG A 1 81 ? -5.735 3.431 -0.054 1.00 89.25 81 ARG A C 1
ATOM 664 O O . ARG A 1 81 ? -5.190 4.431 -0.504 1.00 89.25 81 ARG A O 1
ATOM 671 N N . LEU A 1 82 ? -6.442 2.587 -0.799 1.00 88.38 82 LEU A N 1
ATOM 672 C CA . LEU A 1 82 ? -6.589 2.760 -2.230 1.00 88.38 82 LEU A CA 1
ATOM 673 C C . LEU A 1 82 ? -7.369 4.030 -2.582 1.00 88.38 82 LEU A C 1
ATOM 675 O O . LEU A 1 82 ? -6.921 4.798 -3.427 1.00 88.38 82 LEU A O 1
ATOM 679 N N . GLY A 1 83 ? -8.508 4.268 -1.927 1.00 89.62 83 GLY A N 1
ATOM 680 C CA . GLY A 1 83 ? -9.320 5.458 -2.180 1.00 89.62 83 GLY A CA 1
ATOM 681 C C . GLY A 1 83 ? -8.554 6.754 -1.905 1.00 89.62 83 GLY A C 1
ATOM 682 O O . GLY A 1 83 ? -8.619 7.689 -2.701 1.00 89.62 83 GLY A O 1
ATOM 683 N N . LYS A 1 84 ? -7.778 6.794 -0.816 1.00 91.38 84 LYS A N 1
ATOM 684 C CA . LYS A 1 84 ? -6.933 7.946 -0.473 1.00 91.38 84 LYS A CA 1
ATOM 685 C C . LYS A 1 84 ? -5.758 8.120 -1.424 1.00 91.38 84 LYS A C 1
ATOM 687 O O . LYS A 1 84 ? -5.542 9.231 -1.896 1.00 91.38 84 LYS A O 1
ATOM 692 N N . LEU A 1 85 ? -5.058 7.039 -1.765 1.00 89.00 85 LEU A N 1
ATOM 693 C CA . LEU A 1 85 ? -3.971 7.074 -2.742 1.00 89.00 85 LEU A CA 1
ATOM 694 C C . LEU A 1 85 ? -4.440 7.610 -4.093 1.00 89.00 85 LEU A C 1
ATOM 696 O O . LEU A 1 85 ? -3.824 8.531 -4.609 1.00 89.00 85 LEU A O 1
ATOM 700 N N . ILE A 1 86 ? -5.535 7.079 -4.646 1.00 87.75 86 ILE A N 1
ATOM 701 C CA . ILE A 1 86 ? -6.082 7.547 -5.929 1.00 87.75 86 ILE A CA 1
ATOM 702 C C . ILE A 1 86 ? -6.415 9.038 -5.847 1.00 87.75 86 ILE A C 1
ATOM 704 O O . ILE A 1 86 ? -6.007 9.798 -6.719 1.00 87.75 86 ILE A O 1
ATOM 708 N N . LYS A 1 87 ? -7.080 9.469 -4.770 1.00 90.00 87 LYS A N 1
ATOM 709 C CA . LYS A 1 87 ? -7.416 10.879 -4.554 1.00 90.00 87 LYS A CA 1
ATOM 710 C C . LYS A 1 87 ? -6.173 11.775 -4.493 1.00 90.00 87 LYS A C 1
ATOM 712 O O . LYS A 1 87 ? -6.139 12.828 -5.117 1.00 90.00 87 LYS A O 1
ATOM 717 N N . TYR A 1 88 ? -5.138 11.387 -3.754 1.00 90.69 88 TYR A N 1
ATOM 718 C CA . TYR A 1 88 ? -3.924 12.201 -3.650 1.00 90.69 88 TYR A CA 1
ATOM 719 C C . TYR A 1 88 ? -3.107 12.228 -4.941 1.00 90.69 88 TYR A C 1
ATOM 721 O O . TYR A 1 88 ? -2.575 13.276 -5.297 1.00 90.69 88 TYR A O 1
ATOM 729 N N . LEU A 1 89 ? -3.034 11.098 -5.643 1.00 87.50 89 LEU A N 1
ATOM 730 C CA . LEU A 1 89 ? -2.251 10.961 -6.866 1.00 87.50 89 LEU A CA 1
ATOM 731 C C . LEU A 1 89 ? -2.927 11.625 -8.070 1.00 87.50 89 LEU A C 1
ATOM 733 O O . LEU A 1 89 ? -2.232 12.263 -8.853 1.00 87.50 89 LEU A O 1
ATOM 737 N N . LEU A 1 90 ? -4.249 11.479 -8.220 1.00 85.25 90 LEU A N 1
ATOM 738 C CA . LEU A 1 90 ? -4.990 11.972 -9.387 1.00 85.25 90 LEU A CA 1
ATOM 739 C C . LEU A 1 90 ? -5.636 13.341 -9.152 1.00 85.25 90 LEU A C 1
ATOM 741 O O . LEU A 1 90 ? -5.497 14.216 -9.998 1.00 85.25 90 LEU A O 1
ATOM 745 N N . ASP A 1 91 ? -6.308 13.557 -8.015 1.00 86.88 91 ASP A N 1
ATOM 746 C CA . ASP A 1 91 ? -7.046 14.813 -7.792 1.00 86.88 91 ASP A CA 1
ATOM 747 C C . ASP A 1 91 ? -6.123 15.930 -7.289 1.00 86.88 91 ASP A C 1
ATOM 749 O O . ASP A 1 91 ? -6.272 17.092 -7.662 1.00 86.88 91 ASP A O 1
ATOM 753 N N . HIS A 1 92 ? -5.173 15.590 -6.411 1.00 85.81 92 HIS A N 1
ATOM 754 C CA . HIS A 1 92 ? -4.252 16.557 -5.802 1.00 85.81 92 HIS A CA 1
ATOM 755 C C . HIS A 1 92 ? -2.866 16.595 -6.458 1.00 85.81 92 HIS A C 1
ATOM 757 O O . HIS A 1 92 ? -2.076 17.483 -6.137 1.00 85.81 92 HIS A O 1
ATOM 763 N N . VAL A 1 93 ? -2.573 15.650 -7.360 1.00 87.00 93 VAL A N 1
ATOM 764 C CA . VAL A 1 93 ? -1.296 15.525 -8.087 1.00 87.00 93 VAL A CA 1
ATOM 765 C C . VAL A 1 93 ? -0.084 15.527 -7.139 1.00 87.00 93 VAL A C 1
ATOM 767 O O . VAL A 1 93 ? 0.995 16.040 -7.443 1.00 87.00 93 VAL A O 1
ATOM 770 N N . TYR A 1 94 ? -0.249 14.957 -5.944 1.00 89.94 94 TYR A N 1
ATOM 771 C CA . TYR A 1 94 ? 0.841 14.840 -4.983 1.00 89.94 94 TYR A CA 1
ATOM 772 C C . TYR A 1 94 ? 1.849 13.779 -5.427 1.00 89.94 94 TYR A C 1
ATOM 774 O O . TYR A 1 94 ? 1.468 12.766 -6.022 1.00 89.94 94 TYR A O 1
ATOM 782 N N . PRO A 1 95 ? 3.142 13.954 -5.097 1.00 91.00 95 PRO A N 1
ATOM 783 C CA . PRO A 1 95 ? 4.120 12.909 -5.331 1.00 91.00 95 PRO A CA 1
ATOM 784 C C . PRO A 1 95 ? 3.760 11.651 -4.529 1.00 91.00 95 PRO A C 1
ATOM 786 O O . PRO A 1 95 ? 3.138 11.718 -3.460 1.00 91.00 95 PRO A O 1
ATOM 789 N N . ILE A 1 96 ? 4.163 10.488 -5.037 1.00 90.50 96 ILE A N 1
ATOM 790 C CA . ILE A 1 96 ? 3.798 9.178 -4.476 1.00 90.50 96 ILE A CA 1
ATOM 791 C C . ILE A 1 96 ? 4.165 9.062 -2.990 1.00 90.50 96 ILE A C 1
ATOM 793 O O . ILE A 1 96 ? 3.347 8.629 -2.177 1.00 90.50 96 ILE A O 1
ATOM 797 N N . GLY A 1 97 ? 5.366 9.499 -2.613 1.00 91.31 97 GLY A N 1
ATOM 798 C CA . GLY A 1 97 ? 5.854 9.477 -1.236 1.00 91.31 97 GLY A CA 1
ATOM 799 C C . GLY A 1 97 ? 4.993 10.307 -0.290 1.00 91.31 97 GLY A C 1
ATOM 800 O O . GLY A 1 97 ? 4.635 9.841 0.790 1.00 91.31 97 GLY A O 1
ATOM 801 N N . GLN A 1 98 ? 4.596 11.506 -0.721 1.00 93.06 98 GLN A N 1
ATOM 802 C CA . GLN A 1 98 ? 3.733 12.382 0.070 1.00 93.06 98 GLN A CA 1
ATOM 803 C C . GLN A 1 98 ? 2.316 11.814 0.187 1.00 93.06 98 GLN A C 1
ATOM 805 O O . GLN A 1 98 ? 1.744 11.817 1.274 1.00 93.06 98 GLN A O 1
ATOM 810 N N . SER A 1 99 ? 1.773 11.265 -0.901 1.00 92.50 99 SER A N 1
ATOM 811 C CA . SER A 1 99 ? 0.458 10.611 -0.909 1.00 92.50 99 SER A CA 1
ATOM 812 C C . SER A 1 99 ? 0.388 9.459 0.094 1.00 92.50 99 SER A C 1
ATOM 814 O O . SER A 1 99 ? -0.603 9.302 0.814 1.00 92.50 99 SER A O 1
ATOM 816 N N . ILE A 1 100 ? 1.458 8.669 0.181 1.00 92.06 100 ILE A N 1
ATOM 817 C CA . ILE A 1 100 ? 1.554 7.563 1.133 1.00 92.06 100 ILE A CA 1
ATOM 818 C C . ILE A 1 100 ? 1.683 8.089 2.549 1.00 92.06 100 ILE A C 1
ATOM 820 O O . ILE A 1 100 ? 0.883 7.692 3.388 1.00 92.06 100 ILE A O 1
ATOM 824 N N . LEU A 1 101 ? 2.602 9.019 2.807 1.00 93.50 101 LEU A N 1
ATOM 825 C CA . LEU A 1 101 ? 2.770 9.614 4.131 1.00 93.50 101 LEU A CA 1
ATOM 826 C C . LEU A 1 101 ? 1.450 10.180 4.678 1.00 93.50 101 LEU A C 1
ATOM 828 O O . LEU A 1 101 ? 1.090 9.906 5.821 1.00 93.50 101 LEU A O 1
ATOM 832 N N . LEU A 1 102 ? 0.700 10.917 3.853 1.00 94.31 102 LEU A N 1
ATOM 833 C CA . LEU A 1 102 ? -0.608 11.461 4.225 1.00 94.31 102 LEU A CA 1
ATOM 834 C C . LEU A 1 102 ? -1.626 10.354 4.514 1.00 94.31 102 LEU A C 1
ATOM 836 O O . LEU A 1 102 ? -2.321 10.408 5.526 1.00 94.31 102 LEU A O 1
ATOM 840 N N . THR A 1 103 ? -1.672 9.318 3.674 1.00 93.06 103 THR A N 1
ATOM 841 C CA . THR A 1 103 ? -2.557 8.161 3.884 1.00 93.06 103 THR A CA 1
ATOM 842 C C . THR A 1 103 ? -2.231 7.433 5.193 1.00 93.06 103 THR A C 1
ATOM 844 O O . THR A 1 103 ? -3.139 7.084 5.946 1.00 93.06 103 THR A O 1
ATOM 847 N N . GLN A 1 104 ? -0.945 7.216 5.489 1.00 92.62 104 GLN A N 1
ATOM 848 C CA . GLN A 1 104 ? -0.495 6.584 6.732 1.00 92.62 104 GLN A CA 1
ATOM 849 C C . GLN A 1 104 ? -0.827 7.454 7.949 1.00 92.62 104 GLN A C 1
ATOM 851 O O . GLN A 1 104 ? -1.320 6.945 8.953 1.00 92.62 104 GLN A O 1
ATOM 856 N N . TYR A 1 105 ? -0.613 8.768 7.851 1.00 93.00 105 TYR A N 1
ATOM 857 C CA . TYR A 1 105 ? -0.932 9.711 8.919 1.00 93.00 105 TYR A CA 1
ATOM 858 C C . TYR A 1 105 ? -2.432 9.740 9.237 1.00 93.00 105 TYR A C 1
ATOM 860 O O . TYR A 1 105 ? -2.810 9.689 10.406 1.00 93.00 105 TYR A O 1
ATOM 868 N N . GLU A 1 106 ? -3.297 9.777 8.220 1.00 92.44 106 GLU A N 1
ATOM 869 C CA . GLU A 1 106 ? -4.749 9.741 8.428 1.00 92.44 106 GLU A CA 1
ATOM 870 C C . GLU A 1 106 ? -5.207 8.435 9.090 1.00 92.44 106 GLU A C 1
ATOM 872 O O . GLU A 1 106 ? -6.030 8.470 10.006 1.00 92.44 106 GLU A O 1
ATOM 877 N N . LEU A 1 107 ? -4.652 7.293 8.666 1.00 90.38 107 LEU A N 1
ATOM 878 C CA . LEU A 1 107 ? -4.915 5.997 9.297 1.00 90.38 107 LEU A CA 1
ATOM 879 C C . LEU A 1 107 ? -4.490 5.989 10.765 1.00 90.38 107 LEU A C 1
ATOM 881 O O . LEU A 1 107 ? -5.276 5.605 11.629 1.00 90.38 107 LEU A O 1
ATOM 885 N N . PHE A 1 108 ? -3.270 6.448 11.041 1.00 90.38 108 PHE A N 1
ATOM 886 C CA . PHE A 1 108 ? -2.724 6.515 12.391 1.00 90.38 108 PHE A CA 1
ATOM 887 C C . PHE A 1 108 ? -3.558 7.422 13.295 1.00 90.38 108 PHE A C 1
ATOM 889 O O . PHE A 1 108 ? -3.876 7.052 14.423 1.00 90.38 108 PHE A O 1
ATOM 896 N N . LYS A 1 109 ? -3.967 8.589 12.788 1.00 90.50 109 LYS A N 1
ATOM 897 C CA . LYS A 1 109 ? -4.827 9.514 13.525 1.00 90.50 109 LYS A CA 1
ATOM 89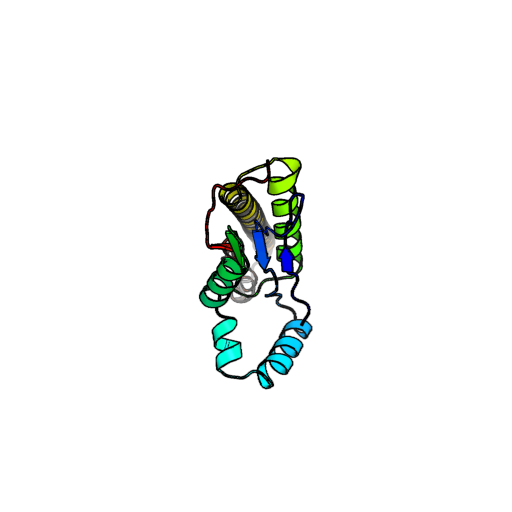8 C C . LYS A 1 109 ? -6.176 8.877 13.857 1.00 90.50 109 LYS A C 1
ATOM 900 O O . LYS A 1 109 ? -6.606 8.950 15.001 1.00 90.50 109 LYS A O 1
ATOM 905 N N . MET A 1 110 ? -6.808 8.209 12.892 1.00 87.88 110 MET A N 1
ATOM 906 C CA . MET A 1 110 ? -8.090 7.539 13.119 1.00 87.88 110 MET A CA 1
ATOM 907 C C . MET A 1 110 ? -7.978 6.407 14.153 1.00 87.88 110 MET A C 1
ATOM 909 O O . MET A 1 110 ? -8.876 6.221 14.972 1.00 87.88 110 MET A O 1
ATOM 913 N N . GLU A 1 111 ? -6.876 5.658 14.139 1.00 86.25 111 GLU A N 1
ATOM 914 C CA . GLU A 1 111 ? -6.618 4.602 15.119 1.00 86.25 111 GLU A CA 1
ATOM 915 C C . GLU A 1 111 ? -6.342 5.160 16.522 1.00 86.25 111 GLU A C 1
ATOM 917 O O . GLU A 1 111 ? -6.888 4.648 17.502 1.00 86.25 111 GLU A O 1
ATOM 922 N N . LEU A 1 112 ? -5.580 6.255 16.623 1.00 86.50 112 LEU A N 1
ATOM 923 C CA . LEU A 1 112 ? -5.385 6.972 17.883 1.00 86.50 112 LEU A CA 1
ATOM 924 C C . LEU A 1 112 ? -6.695 7.529 18.443 1.00 86.50 112 LEU A C 1
ATOM 926 O O . LEU A 1 112 ? -6.959 7.363 19.633 1.00 86.50 112 LEU A O 1
ATOM 930 N N . ASP A 1 113 ? -7.519 8.162 17.609 1.00 88.00 113 ASP A N 1
ATOM 931 C CA . ASP A 1 113 ? -8.801 8.725 18.036 1.00 88.00 113 ASP A CA 1
ATOM 932 C C . ASP A 1 113 ? -9.728 7.620 18.571 1.00 88.00 113 ASP A C 1
ATOM 934 O O . ASP A 1 113 ? -10.341 7.778 19.630 1.00 88.00 113 ASP A O 1
ATOM 938 N N . ASN A 1 114 ? -9.768 6.461 17.904 1.00 85.81 114 ASN A N 1
ATOM 939 C CA . ASN A 1 114 ? -10.510 5.290 18.378 1.00 85.81 114 ASN A CA 1
ATOM 940 C C . ASN A 1 114 ? -9.986 4.783 19.727 1.00 85.81 114 ASN A C 1
ATOM 942 O O . ASN A 1 114 ? -10.777 4.554 20.643 1.00 85.81 114 ASN A O 1
ATOM 946 N N . TYR A 1 115 ? -8.666 4.657 19.877 1.00 83.31 115 TYR A N 1
ATOM 947 C CA . TYR A 1 115 ? -8.045 4.221 21.128 1.00 83.31 115 TYR A CA 1
ATOM 948 C C . TYR A 1 115 ? -8.356 5.179 22.289 1.00 83.31 115 TYR A C 1
ATOM 950 O O . TYR A 1 115 ? -8.763 4.748 23.372 1.00 83.31 115 TYR A O 1
ATOM 958 N N . LEU A 1 116 ? -8.230 6.490 22.061 1.00 85.81 116 LEU A N 1
ATOM 959 C CA . LEU A 1 116 ? -8.550 7.513 23.058 1.00 85.81 116 LEU A CA 1
ATOM 960 C C . LEU A 1 116 ? -10.033 7.486 23.447 1.00 85.81 116 LEU A C 1
ATOM 962 O O . LEU A 1 116 ? -10.355 7.663 24.622 1.00 85.81 116 LEU A O 1
ATOM 966 N N . ASN A 1 117 ? -10.934 7.240 22.495 1.00 86.06 117 ASN A N 1
ATOM 967 C CA . ASN A 1 117 ? -12.363 7.110 22.777 1.00 86.06 117 ASN A CA 1
ATOM 968 C C . ASN A 1 117 ? -12.669 5.871 23.631 1.00 86.06 117 ASN A C 1
ATOM 970 O O . ASN A 1 117 ? -13.427 5.983 24.595 1.00 86.06 117 ASN A O 1
ATOM 974 N N . CYS A 1 118 ? -12.030 4.729 23.362 1.00 81.25 118 CYS A N 1
ATOM 975 C CA . CYS A 1 118 ? -12.158 3.542 24.212 1.00 81.25 118 CYS A CA 1
ATOM 976 C C . CYS A 1 118 ? -11.642 3.798 25.636 1.00 81.25 118 CYS A C 1
ATOM 978 O O . CYS A 1 118 ? -12.290 3.405 26.604 1.00 81.25 118 CYS A O 1
ATOM 980 N N . LEU A 1 119 ? -10.511 4.498 25.793 1.00 81.31 119 LEU A N 1
ATOM 981 C CA . LE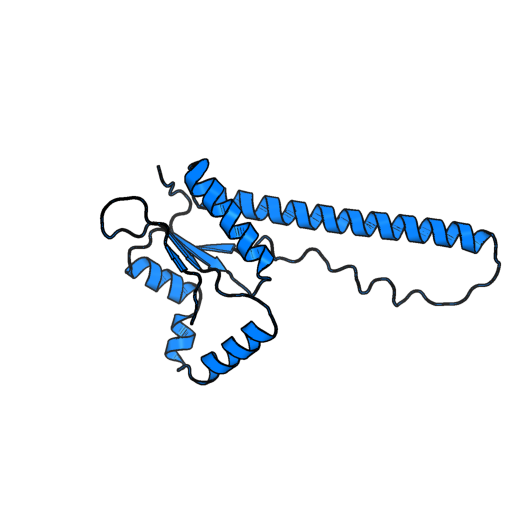U A 1 119 ? -9.998 4.859 27.119 1.00 81.31 119 LEU A CA 1
ATOM 982 C C . LEU A 1 119 ? -10.960 5.765 27.900 1.00 81.31 119 LEU A C 1
ATOM 984 O O . LEU A 1 119 ? -11.124 5.579 29.110 1.00 81.31 119 LEU A O 1
ATOM 988 N N . LYS A 1 120 ? -11.602 6.727 27.227 1.00 84.31 120 LYS A N 1
ATOM 989 C CA . LYS A 1 120 ? -12.621 7.589 27.845 1.00 84.31 120 LYS A CA 1
ATOM 990 C C . LYS A 1 120 ? -13.813 6.769 28.331 1.00 84.31 120 LYS A C 1
ATOM 992 O O . LYS A 1 120 ? -14.156 6.881 29.502 1.00 84.31 120 LYS A O 1
ATOM 997 N N . GLN A 1 121 ? -14.347 5.884 27.488 1.00 80.12 121 GLN A N 1
ATOM 998 C CA . GLN A 1 121 ? -15.462 4.997 27.847 1.00 80.12 121 GLN A CA 1
ATOM 999 C C . GLN A 1 121 ? -15.125 4.110 29.050 1.00 80.12 121 GLN A C 1
ATOM 1001 O O . GLN A 1 121 ? -15.880 4.069 30.011 1.00 80.12 121 GLN A O 1
ATOM 1006 N N . ILE A 1 122 ? -13.937 3.493 29.073 1.00 78.31 122 ILE A N 1
ATOM 1007 C CA . ILE A 1 122 ? -13.490 2.684 30.221 1.00 78.31 122 ILE A CA 1
ATOM 1008 C C . ILE A 1 122 ? -13.407 3.529 31.500 1.00 78.31 122 ILE A C 1
ATOM 1010 O O . ILE A 1 122 ? -13.699 3.044 32.593 1.00 78.31 122 ILE A O 1
ATOM 1014 N N . THR A 1 123 ? -12.968 4.782 31.392 1.00 76.69 123 THR A N 1
ATOM 1015 C CA . THR A 1 123 ? -12.849 5.679 32.550 1.00 76.69 123 THR A CA 1
ATOM 1016 C C . THR A 1 123 ? -14.225 6.107 33.063 1.00 76.69 123 THR A C 1
ATOM 1018 O O . THR A 1 123 ? -14.442 6.130 34.274 1.00 76.69 123 THR A O 1
ATOM 1021 N N . GLU A 1 124 ? -15.167 6.388 32.164 1.00 78.00 124 GLU A N 1
ATOM 1022 C CA . GLU A 1 124 ? -16.561 6.702 32.494 1.00 78.00 124 GLU A CA 1
ATOM 1023 C C . GLU A 1 124 ? -17.281 5.499 33.118 1.00 78.00 124 GLU A C 1
ATOM 1025 O O . GLU A 1 124 ? -17.873 5.638 34.188 1.00 78.00 124 GLU A O 1
ATOM 1030 N N . ASP A 1 125 ? -17.139 4.304 32.541 1.00 75.62 125 ASP A N 1
ATOM 1031 C CA . ASP A 1 125 ? -17.714 3.064 33.072 1.00 75.62 125 ASP A CA 1
ATOM 1032 C C . ASP A 1 125 ? -17.171 2.738 34.468 1.00 75.62 125 ASP A C 1
ATOM 1034 O O . ASP A 1 125 ? -17.931 2.370 35.366 1.00 75.62 125 ASP A O 1
ATOM 1038 N N . LYS A 1 126 ? -15.864 2.933 34.695 1.00 73.12 126 LYS A N 1
ATOM 1039 C CA . LYS A 1 126 ? -15.261 2.797 36.029 1.00 73.12 126 LYS A CA 1
ATOM 1040 C C . LYS A 1 126 ? -15.839 3.792 37.019 1.00 73.12 126 LYS A C 1
ATOM 1042 O O . LYS A 1 126 ? -16.133 3.400 38.143 1.00 73.12 126 LYS A O 1
ATOM 1047 N N . ASN A 1 127 ? -15.980 5.057 36.628 1.00 71.00 127 ASN A N 1
ATOM 1048 C CA . ASN A 1 127 ? -16.510 6.098 37.505 1.00 71.00 127 ASN A CA 1
ATOM 1049 C C . ASN A 1 127 ? -17.977 5.828 37.868 1.00 71.00 127 ASN A C 1
ATOM 1051 O O . ASN A 1 127 ? -18.342 5.969 39.036 1.00 71.00 127 ASN A O 1
ATOM 1055 N N . ASN A 1 128 ? -18.783 5.363 36.911 1.00 69.06 128 ASN A N 1
ATOM 1056 C CA . ASN A 1 128 ? -20.177 4.973 37.129 1.00 69.06 128 ASN A CA 1
ATOM 1057 C C . ASN A 1 128 ? -20.284 3.740 38.044 1.00 69.06 128 ASN A C 1
ATOM 1059 O O . ASN A 1 128 ? -21.034 3.767 39.018 1.00 69.06 128 ASN A O 1
ATOM 1063 N N . GLN A 1 129 ? -19.447 2.716 37.837 1.00 67.06 129 GLN A N 1
ATOM 1064 C CA . GLN A 1 129 ? -19.366 1.560 38.742 1.00 67.06 129 GLN A CA 1
ATOM 1065 C C . GLN A 1 129 ? -18.875 1.937 40.151 1.00 67.06 129 GLN A C 1
ATOM 1067 O O . GLN A 1 129 ? -19.288 1.318 41.127 1.00 67.06 129 GLN A O 1
ATOM 1072 N N . LEU A 1 130 ? -17.993 2.933 40.295 1.00 60.47 130 LEU A N 1
ATOM 1073 C CA . LEU A 1 130 ? -17.518 3.423 41.599 1.00 60.47 130 LEU A CA 1
ATOM 1074 C C . LEU A 1 130 ? -18.584 4.248 42.338 1.00 60.47 130 LEU A C 1
ATOM 1076 O O . LEU A 1 130 ? -18.634 4.216 43.568 1.00 60.47 130 LEU A O 1
ATOM 1080 N N . LEU A 1 131 ? -19.431 4.971 41.601 1.00 57.97 131 LEU A N 1
ATOM 1081 C CA . LEU A 1 131 ? -20.605 5.671 42.130 1.00 57.97 131 LEU A CA 1
ATOM 1082 C C . LEU A 1 131 ? -21.680 4.681 42.604 1.00 57.97 131 LEU A C 1
ATOM 1084 O O . LEU A 1 131 ? -22.225 4.871 43.689 1.00 57.97 131 LEU A O 1
ATOM 1088 N N . GLU A 1 132 ? -21.914 3.596 41.862 1.00 55.03 132 GLU A N 1
ATOM 1089 C CA . GLU A 1 132 ? -22.832 2.513 42.257 1.00 55.03 132 GLU A CA 1
ATOM 1090 C C . GLU A 1 132 ? -22.269 1.623 43.383 1.00 55.03 132 GLU A C 1
ATOM 1092 O O . GLU A 1 132 ? -23.007 1.186 44.259 1.00 55.03 132 GLU A O 1
ATOM 1097 N N . LYS A 1 133 ? -20.950 1.397 43.448 1.00 53.53 133 LYS A N 1
ATOM 1098 C CA . LYS A 1 133 ? -20.314 0.662 44.564 1.00 53.53 133 LYS A CA 1
ATOM 1099 C C . LYS A 1 133 ? -20.219 1.473 45.859 1.00 53.53 133 LYS A C 1
ATOM 1101 O O . LYS A 1 133 ? -20.068 0.892 46.926 1.00 53.53 133 LYS A O 1
ATOM 1106 N N . LYS A 1 134 ? -20.328 2.807 45.809 1.00 53.53 134 LYS A N 1
ATOM 1107 C CA . LYS A 1 134 ? -20.444 3.638 47.023 1.00 53.53 134 LYS A CA 1
ATOM 1108 C C . LYS A 1 134 ? -21.813 3.526 47.703 1.00 53.53 134 LYS A C 1
ATOM 1110 O O . LYS A 1 134 ? -21.910 3.891 48.871 1.00 53.53 134 LYS A O 1
ATOM 1115 N N . SER A 1 135 ? -22.848 3.040 47.012 1.00 52.94 135 SER A N 1
ATOM 1116 C CA . SER A 1 135 ? -24.178 2.812 47.596 1.00 52.94 135 SER A CA 1
ATOM 1117 C C . SER A 1 135 ? -24.408 1.372 48.071 1.00 52.94 135 SER A C 1
ATOM 1119 O O . SER A 1 135 ? -25.384 1.133 48.779 1.00 52.94 135 SER A O 1
ATOM 1121 N N . ILE A 1 136 ? -23.519 0.425 47.753 1.00 51.69 136 ILE A N 1
ATOM 1122 C CA . ILE A 1 136 ? -23.640 -0.980 48.163 1.00 51.69 136 ILE A CA 1
ATOM 1123 C C . ILE A 1 136 ? -22.281 -1.466 48.678 1.00 51.69 136 ILE A C 1
ATOM 1125 O O . ILE A 1 136 ? -21.359 -1.728 47.908 1.00 51.69 136 ILE A O 1
ATOM 1129 N N . ASN A 1 137 ? -22.161 -1.587 50.003 1.00 48.97 137 ASN A N 1
ATOM 1130 C CA . ASN A 1 137 ? -21.079 -2.337 50.630 1.00 48.97 137 ASN A CA 1
ATOM 1131 C C . ASN A 1 137 ? -21.190 -3.799 50.189 1.00 48.97 137 ASN A C 1
ATOM 1133 O O . ASN A 1 137 ? -22.111 -4.470 50.631 1.00 48.97 137 ASN A O 1
ATOM 1137 N N . GLU A 1 138 ? -20.267 -4.272 49.354 1.00 42.84 138 GLU A N 1
ATOM 1138 C CA . GLU A 1 138 ? -19.635 -5.594 49.458 1.00 42.84 138 GLU A CA 1
ATOM 1139 C C . GLU A 1 138 ? -18.573 -5.741 48.360 1.00 42.84 138 GLU A C 1
ATOM 1141 O O . GLU A 1 138 ? -18.793 -5.487 47.175 1.00 42.84 138 GLU A O 1
ATOM 1146 N N . ILE A 1 139 ? -17.362 -6.070 48.802 1.00 52.19 139 ILE A N 1
ATOM 1147 C CA . ILE A 1 139 ? -16.199 -6.319 47.958 1.00 52.19 139 ILE A CA 1
ATOM 1148 C C . ILE A 1 139 ? -16.337 -7.738 47.423 1.00 52.19 139 ILE A C 1
ATOM 1150 O O . ILE A 1 139 ? -16.379 -8.665 48.224 1.00 52.19 139 ILE A O 1
ATOM 1154 N N . ASP A 1 140 ? -16.287 -7.913 46.101 1.00 39.03 140 ASP A N 1
ATOM 1155 C CA . ASP A 1 140 ? -15.758 -9.158 45.561 1.00 39.03 140 ASP A CA 1
ATOM 1156 C C . ASP A 1 140 ? -14.980 -8.986 44.251 1.00 39.03 140 ASP A C 1
ATOM 1158 O O . ASP A 1 140 ? -15.255 -8.131 43.399 1.00 39.03 140 ASP A O 1
ATOM 1162 N N . TYR A 1 141 ? -13.919 -9.781 44.171 1.00 47.84 141 TYR A N 1
ATOM 1163 C CA . TYR A 1 141 ? -12.825 -9.739 43.209 1.00 47.84 141 TYR A CA 1
ATOM 1164 C C . TYR A 1 141 ? -13.259 -10.183 41.802 1.00 47.84 141 TYR A C 1
ATOM 1166 O O . TYR A 1 141 ? -13.340 -11.375 41.521 1.00 47.84 141 TYR A O 1
ATOM 1174 N N . GLN A 1 142 ? -13.425 -9.245 40.864 1.00 41.66 142 GLN A N 1
ATOM 1175 C CA . GLN A 1 142 ? -13.437 -9.541 39.421 1.00 41.66 142 GLN A CA 1
ATOM 1176 C C . GLN A 1 142 ? -12.783 -8.401 38.626 1.00 41.66 142 GLN A C 1
ATOM 1178 O O . GLN A 1 142 ? -13.464 -7.600 37.994 1.00 41.66 142 GLN A O 1
ATOM 1183 N N . PHE A 1 143 ? -11.451 -8.301 38.665 1.00 40.84 143 PHE A N 1
ATOM 1184 C CA . PHE A 1 143 ? -10.711 -7.246 37.947 1.00 40.84 143 PHE A CA 1
ATOM 1185 C C . PHE A 1 143 ? -9.981 -7.712 36.672 1.00 40.84 143 PHE A C 1
ATOM 1187 O O . PHE A 1 143 ? -9.525 -6.870 35.902 1.00 40.84 143 PHE A O 1
ATOM 1194 N N . ASP A 1 144 ? -9.940 -9.017 36.375 1.00 40.56 144 ASP A N 1
ATOM 1195 C CA . ASP A 1 144 ? -9.013 -9.551 35.357 1.00 40.56 144 ASP A CA 1
ATOM 1196 C C . ASP A 1 144 ? -9.589 -9.784 33.946 1.00 40.56 144 ASP A C 1
ATOM 1198 O O . ASP A 1 144 ? -8.831 -10.053 33.016 1.00 40.56 144 ASP A O 1
ATOM 1202 N N . ASN A 1 145 ? -10.902 -9.654 33.712 1.00 41.66 145 ASN A N 1
ATOM 1203 C CA . ASN A 1 145 ? -11.490 -9.965 32.392 1.00 41.66 145 ASN A CA 1
ATOM 1204 C C . ASN A 1 145 ? -11.881 -8.752 31.524 1.00 41.66 145 ASN A C 1
ATOM 1206 O O . ASN A 1 145 ? -12.187 -8.946 30.349 1.00 41.66 145 ASN A O 1
ATOM 1210 N N . GLN A 1 146 ? -11.844 -7.516 32.037 1.00 45.59 146 GLN A N 1
ATOM 1211 C CA . GLN A 1 146 ? -12.374 -6.341 31.315 1.00 45.59 146 GLN A CA 1
ATOM 1212 C C . GLN A 1 146 ? -11.369 -5.634 30.384 1.00 45.59 146 GLN A C 1
ATOM 1214 O O . GLN A 1 146 ? -11.780 -4.837 29.547 1.00 45.59 146 GLN A O 1
ATOM 1219 N N . TYR A 1 147 ? -10.070 -5.954 30.447 1.00 48.81 147 TYR A N 1
ATOM 1220 C CA . TYR A 1 147 ? -9.044 -5.299 29.609 1.00 48.81 147 TYR A CA 1
ATOM 1221 C C . TYR A 1 147 ? -8.596 -6.107 28.387 1.00 48.81 147 TYR A C 1
ATOM 1223 O O . TYR A 1 147 ? -7.729 -5.654 27.643 1.00 48.81 147 TYR A O 1
ATOM 1231 N N . LYS A 1 148 ? -9.203 -7.270 28.114 1.00 47.59 148 LYS A N 1
ATOM 1232 C CA . LYS A 1 148 ? -8.889 -8.069 26.910 1.00 47.59 148 LYS A CA 1
ATOM 1233 C C . LYS A 1 148 ? -9.210 -7.360 25.585 1.00 47.59 148 LYS A C 1
ATOM 1235 O O . LYS A 1 148 ? -8.763 -7.828 24.546 1.00 47.59 148 LYS A O 1
ATOM 1240 N N . HIS A 1 149 ? -9.963 -6.259 25.614 1.00 50.44 149 HIS A N 1
ATOM 1241 C CA . HIS A 1 149 ? -10.388 -5.518 24.422 1.00 50.44 149 HIS A CA 1
ATOM 1242 C C . HIS A 1 149 ? -9.572 -4.259 24.115 1.00 50.44 149 HIS A C 1
ATOM 1244 O O . HIS A 1 149 ? -9.819 -3.633 23.086 1.00 50.44 149 HIS A O 1
ATOM 1250 N N . LEU A 1 150 ? -8.601 -3.886 24.956 1.00 52.53 150 LEU A N 1
ATOM 1251 C CA . LEU A 1 150 ? -7.712 -2.770 24.643 1.00 52.53 150 LEU A CA 1
ATOM 1252 C C . LEU A 1 150 ? -6.590 -3.271 23.721 1.00 52.53 150 LEU A C 1
ATOM 1254 O O . LEU A 1 150 ? -5.468 -3.529 24.150 1.00 52.53 150 LEU A O 1
ATOM 1258 N N . GLU A 1 151 ? -6.922 -3.484 22.447 1.00 58.69 151 GLU A N 1
ATOM 1259 C CA . GLU A 1 151 ? -5.913 -3.732 21.420 1.00 58.69 151 GLU A CA 1
ATOM 1260 C C . GLU A 1 151 ? -5.060 -2.457 21.296 1.00 58.69 151 GLU A C 1
ATOM 1262 O O . GLU A 1 151 ? -5.574 -1.374 21.015 1.00 58.69 151 GLU A O 1
ATOM 1267 N N . PHE A 1 152 ? -3.756 -2.568 21.574 1.00 58.31 152 PHE A N 1
ATOM 1268 C CA . PHE A 1 152 ? -2.793 -1.497 21.311 1.00 58.31 152 PHE A CA 1
ATOM 1269 C C . PHE A 1 152 ? -2.928 -1.017 19.857 1.00 58.31 152 PHE A C 1
ATOM 1271 O O . PHE A 1 152 ? -3.218 -1.854 18.995 1.00 58.31 152 PHE A O 1
ATOM 1278 N N . PRO A 1 153 ? -2.683 0.281 19.563 1.00 62.22 153 PRO A N 1
ATOM 1279 C CA . PRO A 1 153 ? -2.672 0.765 18.188 1.00 62.22 153 PRO A CA 1
ATOM 1280 C C . PRO A 1 153 ? -1.748 -0.128 17.363 1.00 62.22 153 PRO A C 1
ATOM 1282 O O . PRO A 1 153 ? -0.569 -0.319 17.677 1.00 62.22 153 PRO A O 1
ATOM 1285 N N . THR A 1 154 ? -2.335 -0.760 16.361 1.00 68.62 154 THR A N 1
ATOM 1286 C CA . THR A 1 154 ? -1.661 -1.712 15.500 1.00 68.62 154 THR A CA 1
ATOM 1287 C C . THR A 1 154 ? -0.674 -0.966 14.608 1.00 68.62 154 THR A C 1
ATOM 1289 O O . THR A 1 154 ? -0.831 0.211 14.301 1.00 68.62 154 THR A O 1
ATOM 1292 N N . LEU A 1 155 ? 0.369 -1.652 14.138 1.00 80.94 155 LEU A N 1
ATOM 1293 C CA . LEU A 1 155 ? 1.302 -1.059 13.172 1.00 80.94 155 LEU A CA 1
ATOM 1294 C C . LEU A 1 155 ? 0.672 -0.879 11.777 1.00 80.94 155 LEU A C 1
ATOM 1296 O O . LEU A 1 155 ? 1.351 -0.406 10.871 1.00 80.94 155 LEU A O 1
ATOM 1300 N N . GLU A 1 156 ? -0.613 -1.219 11.593 1.00 82.81 156 GLU A N 1
ATOM 1301 C CA . GLU A 1 156 ? -1.360 -1.164 10.328 1.00 82.81 156 GLU A CA 1
ATOM 1302 C C . GLU A 1 156 ? -1.177 0.123 9.511 1.00 82.81 156 GLU A C 1
ATOM 1304 O O . GLU A 1 156 ? -1.036 0.009 8.285 1.00 82.81 156 GLU A O 1
ATOM 1309 N N . PRO A 1 157 ? -1.124 1.331 10.102 1.00 86.31 157 PRO A N 1
ATOM 1310 C CA . PRO A 1 157 ? -0.876 2.551 9.343 1.00 86.31 157 PRO A CA 1
ATOM 1311 C C . PRO A 1 157 ? 0.423 2.491 8.531 1.00 86.31 157 PRO A C 1
ATOM 1313 O O . PRO A 1 157 ? 0.454 2.980 7.409 1.00 86.31 157 PRO A O 1
ATOM 1316 N N . PHE A 1 158 ? 1.453 1.803 9.027 1.00 88.62 158 PHE A N 1
ATOM 1317 C CA . PHE A 1 158 ? 2.785 1.722 8.417 1.00 88.62 158 PHE A CA 1
ATOM 1318 C C . PHE A 1 158 ? 2.989 0.494 7.517 1.00 88.62 158 PHE A C 1
ATOM 1320 O O . PHE A 1 158 ? 4.099 0.229 7.069 1.00 88.62 158 PHE A O 1
ATOM 1327 N N . ASN A 1 159 ? 1.926 -0.256 7.210 1.00 89.06 159 ASN A N 1
ATOM 1328 C CA . ASN A 1 159 ? 2.014 -1.477 6.398 1.00 89.06 159 ASN A CA 1
ATOM 1329 C C . ASN A 1 159 ? 2.365 -1.220 4.917 1.00 89.06 159 ASN A C 1
ATOM 1331 O O . ASN A 1 159 ? 2.670 -2.146 4.170 1.00 89.06 159 ASN A O 1
ATOM 1335 N N . MET A 1 160 ? 2.268 0.025 4.454 1.00 89.44 160 MET A N 1
ATOM 1336 C CA . MET A 1 160 ? 2.488 0.379 3.055 1.00 89.44 160 MET A CA 1
ATOM 1337 C C . MET A 1 160 ? 3.921 0.864 2.831 1.00 89.44 160 MET A C 1
ATOM 1339 O O . MET A 1 160 ? 4.309 1.894 3.375 1.00 89.44 160 MET A O 1
ATOM 1343 N N . ILE A 1 161 ? 4.678 0.159 1.992 1.00 90.69 161 ILE A N 1
ATOM 1344 C CA . ILE A 1 161 ? 6.074 0.479 1.668 1.00 90.69 161 ILE A CA 1
ATOM 1345 C C . ILE A 1 161 ? 6.201 0.846 0.193 1.00 90.69 161 ILE A C 1
ATOM 1347 O O . ILE A 1 161 ? 5.522 0.273 -0.660 1.00 90.69 161 ILE A O 1
ATOM 1351 N N . ILE A 1 162 ? 7.104 1.785 -0.092 1.00 91.94 162 ILE A N 1
ATOM 1352 C CA . ILE A 1 162 ? 7.478 2.212 -1.440 1.00 91.94 162 ILE A CA 1
ATOM 1353 C C . ILE A 1 162 ? 8.857 1.662 -1.777 1.00 91.94 162 ILE A C 1
ATOM 1355 O O . ILE A 1 162 ? 9.800 1.814 -1.003 1.00 91.94 162 ILE A O 1
ATOM 1359 N N . TYR A 1 163 ? 8.977 1.107 -2.973 1.00 90.81 163 TYR A N 1
ATOM 1360 C CA . TYR A 1 163 ? 10.236 0.792 -3.630 1.00 90.81 163 TYR A CA 1
ATOM 1361 C C . TYR A 1 163 ? 10.342 1.631 -4.906 1.00 90.81 163 TYR A C 1
ATOM 1363 O O . TYR A 1 163 ? 9.379 1.709 -5.664 1.00 90.81 163 TYR A O 1
ATOM 1371 N N . GLY A 1 164 ? 11.491 2.255 -5.162 1.00 89.38 164 GLY A N 1
ATOM 1372 C CA . GLY A 1 164 ? 11.690 3.129 -6.326 1.00 89.38 164 GLY A CA 1
ATOM 1373 C C . GLY A 1 164 ? 11.648 4.614 -5.968 1.00 89.38 164 GLY A C 1
ATOM 1374 O O . GLY A 1 164 ? 12.140 5.006 -4.910 1.00 89.38 164 GLY A O 1
ATOM 1375 N N . LEU A 1 165 ? 11.112 5.448 -6.861 1.00 88.31 165 LEU A N 1
ATOM 1376 C CA . LEU A 1 165 ? 11.221 6.908 -6.779 1.00 88.31 165 LEU A CA 1
ATOM 1377 C C . LEU A 1 165 ? 10.003 7.550 -6.072 1.00 88.31 165 LEU A C 1
ATOM 1379 O O . LEU A 1 165 ? 8.930 7.686 -6.667 1.00 88.31 165 LEU A O 1
ATOM 1383 N N . PRO A 1 166 ? 10.135 8.022 -4.818 1.00 87.25 166 PRO A N 1
ATOM 1384 C CA . PRO A 1 166 ? 8.999 8.557 -4.062 1.00 87.25 166 PRO A CA 1
ATOM 1385 C C . PRO A 1 166 ? 8.513 9.921 -4.577 1.00 87.25 166 PRO A C 1
ATOM 1387 O O . PRO A 1 166 ? 7.368 10.287 -4.340 1.00 87.25 166 PRO A O 1
ATOM 1390 N N . ASN A 1 167 ? 9.350 10.670 -5.296 1.00 87.25 167 ASN A N 1
ATOM 1391 C CA . ASN A 1 167 ? 9.049 12.046 -5.708 1.00 87.25 167 ASN A CA 1
ATOM 1392 C C . ASN A 1 167 ? 8.404 12.155 -7.097 1.00 87.25 167 ASN A C 1
ATOM 1394 O O . ASN A 1 167 ? 8.337 13.246 -7.653 1.00 87.25 167 ASN A O 1
ATOM 1398 N N . ILE A 1 168 ? 7.939 11.042 -7.668 1.00 83.88 168 ILE A N 1
ATOM 1399 C CA . ILE A 1 168 ? 7.198 11.065 -8.931 1.00 83.88 168 ILE A CA 1
ATOM 1400 C C . ILE A 1 168 ? 5.771 11.517 -8.650 1.00 83.88 168 ILE A C 1
ATOM 1402 O O . ILE A 1 168 ? 5.106 10.955 -7.778 1.00 83.88 168 ILE A O 1
ATOM 1406 N N . SER A 1 169 ? 5.317 12.514 -9.398 1.00 80.94 169 SER A N 1
ATOM 1407 C CA . SER A 1 169 ? 3.915 12.891 -9.520 1.00 80.94 169 SER A CA 1
ATOM 1408 C C . SER A 1 169 ? 3.404 12.546 -10.919 1.00 80.94 169 SER A C 1
ATOM 1410 O O . SER A 1 169 ? 4.164 12.220 -11.828 1.00 80.94 169 SER A O 1
ATOM 1412 N N . PHE A 1 170 ? 2.090 12.591 -11.051 1.00 72.56 170 PHE A N 1
ATOM 1413 C CA . PHE A 1 170 ? 1.320 12.159 -12.211 1.00 72.56 170 PHE A CA 1
ATOM 1414 C C . PHE A 1 170 ? 0.839 13.336 -13.080 1.00 72.56 170 PHE A C 1
ATOM 1416 O O . PHE A 1 170 ? -0.208 13.247 -13.715 1.00 72.56 170 PHE A O 1
ATOM 1423 N N . ALA A 1 171 ? 1.589 14.442 -13.027 1.00 59.94 171 ALA A N 1
ATOM 1424 C CA . ALA A 1 171 ? 1.286 15.706 -13.697 1.00 59.94 171 ALA A CA 1
ATOM 1425 C C . ALA A 1 171 ? 1.477 15.632 -15.216 1.00 59.94 171 ALA A C 1
ATOM 1427 O O . ALA A 1 171 ? 2.459 14.984 -15.645 1.00 59.94 171 ALA A O 1
#

Secondary structure (DSSP, 8-state):
----EEEE--SSSS---EEEE---B--HHHHHHHHHHHTT--HHHHHHTSHHHHHHHHHHTT-SEEEEESS-B-HHHHHHHHHHHHIIIIIS---HHHHHHHHHHHHHHHHHHHHHHHHHHHHHHHHHHHHHHTSS-------SSTTTT-PPPPSGGG-EEEEE-TT----

Sequence (171 aa):
MRFVVICLFISDFIDCHLICLLDKVYTRTSRLRQIRLNAHKTITECELEQPLSMAIISSLVGSRSTILLQWSTRLHWNQFRLGKLIKYLLDHVYPIGQSILLTQYELFKMELDNYLNCLKQITEDKNNQLLEKKSINEIDYQFDNQYKHLEFPTLEPFNMIIYGLPNISFA

pLDDT: mean 75.71, std 16.77, range [29.22, 94.31]

Organism: Schistosoma mansoni (NCBI:txid6183)

Foldseek 3Di:
DPFPWDQDDDDDDQARAETETQLQADDPVSVVVVVVVVVPDDPVRVVCPDPVNVLVVCVVSNYQKYKDFPHHDHPVLVVQLVVQQCCCQPVVQAFQLVSLVVSLVVLLVVLVVVLVVVVVVVVVVVVVVVVVCVVDDDDDDDDPPPCPPNDDRDCSSVRMDMDHDRRDGSD

InterPro domains:
  IPR039586 Cilia- and flagella-associated protein 46 [PTHR15977] (15-168)